Protein AF-A0ABD0QWY3-F1 (afdb_monomer)

Solvent-accessible surface area (backbone atoms only — not comparable to full-atom values): 5532 Å² total; per-residue (Å²): 144,76,52,76,91,52,69,40,74,60,90,58,35,38,37,34,57,72,49,76,46,86,51,99,51,31,37,43,36,36,30,42,37,30,35,72,86,80,67,53,70,49,81,46,76,48,79,44,76,65,65,67,49,98,70,82,67,61,97,63,64,64,68,61,51,50,51,51,50,53,54,54,50,51,36,60,75,69,68,55,87,68,84,85,89,83,88,132

Sequence (88 aa):
YWPAERSARYQYFVVDPMAEYNMPQYILREFKVTDARDGQSRTIRQFQFTDWPEQGVPKTGEGFIDFIGQVHKTKEQFGQDGPITVHC

Mean predicted aligned error: 2.51 Å

pLDDT: mean 97.31, std 1.56, range [92.69, 98.81]

Organism: Cirrhinus mrigala (NCBI:txid683832)

Nearest PDB structures (foldseek):
  6kr4-assembly3_C  TM=1.006E+00  e=3.520E-13  Homo sapiens
  4bpc-assembly1_A  TM=1.005E+00  e=4.412E-13  Homo sapiens
  1lar-assembly2_B  TM=9.992E-01  e=3.520E-13  Homo sapiens
  1lar-assembly1_A  TM=1.001E+00  e=5.531E-13  Homo sapiens
  6kr4-assembly4_D  TM=1.002E+00  e=9.728E-13  Homo sapiens

Secondary structure (DSSP, 8-state):
---SSS-EEETTEEEEEEEEEE-SSEEEEEEEEEETTT--EEEEEEEEE----SSS--S-SHHHHHHHHHHHHHHHHTT--SPPP---

Structure (mmCIF, N/CA/C/O backbone):
data_AF-A0ABD0QWY3-F1
#
_entry.id   AF-A0ABD0QWY3-F1
#
loop_
_atom_site.group_PDB
_atom_site.id
_atom_site.type_symbol
_atom_site.label_atom_id
_atom_site.label_alt_id
_atom_site.label_comp_id
_atom_site.label_asym_id
_atom_site.label_entity_id
_atom_site.label_seq_id
_atom_site.pdbx_PDB_ins_code
_atom_site.Cartn_x
_atom_site.Cartn_y
_atom_site.Cartn_z
_atom_site.occupancy
_atom_site.B_iso_or_equiv
_atom_site.auth_seq_id
_atom_site.auth_comp_id
_atom_site.auth_asym_id
_atom_site.auth_atom_id
_atom_site.pdbx_PDB_model_num
ATOM 1 N N . TYR A 1 1 ? -4.986 -13.183 -0.178 1.00 94.62 1 TYR A N 1
ATOM 2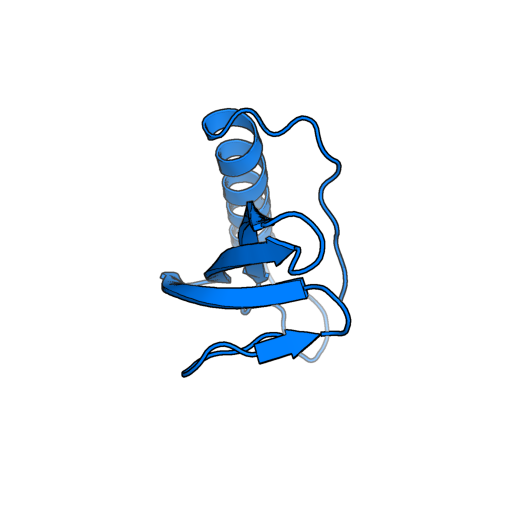 C CA . TYR A 1 1 ? -5.063 -12.956 1.286 1.00 94.62 1 TYR A CA 1
ATOM 3 C C . TYR A 1 1 ? -5.707 -11.602 1.633 1.00 94.62 1 TYR A C 1
ATOM 5 O O . TYR A 1 1 ? -5.607 -11.167 2.772 1.00 94.62 1 TYR A O 1
ATOM 13 N N . TRP A 1 2 ? -6.394 -10.951 0.685 1.00 98.31 2 TRP A N 1
ATOM 14 C CA . TRP A 1 2 ? -7.109 -9.686 0.873 1.00 98.31 2 TRP A CA 1
ATOM 15 C C . TRP A 1 2 ? -8.556 -9.827 0.363 1.00 98.31 2 TRP A C 1
ATOM 17 O O . TRP A 1 2 ? -8.792 -10.665 -0.514 1.00 98.31 2 TRP A O 1
ATOM 27 N N . PRO A 1 3 ? -9.515 -9.049 0.891 1.00 97.81 3 PRO A N 1
ATOM 28 C CA . PRO A 1 3 ? -10.863 -8.945 0.335 1.00 97.81 3 PRO A CA 1
ATOM 29 C C . PRO A 1 3 ? -10.910 -8.036 -0.901 1.00 97.81 3 PRO A C 1
ATOM 31 O O . PRO A 1 3 ? -10.113 -7.111 -1.004 1.00 97.81 3 PRO A O 1
ATOM 34 N N . ALA A 1 4 ? -11.873 -8.252 -1.802 1.00 94.19 4 ALA A N 1
ATOM 35 C CA . ALA A 1 4 ? -12.092 -7.396 -2.978 1.00 94.19 4 ALA A CA 1
ATOM 36 C C . ALA A 1 4 ? -13.480 -6.732 -2.977 1.00 94.19 4 ALA A C 1
ATOM 38 O O . ALA A 1 4 ? -13.581 -5.516 -3.066 1.00 94.19 4 ALA A O 1
ATOM 39 N N . GLU A 1 5 ? -14.552 -7.514 -2.827 1.00 92.69 5 GLU A N 1
ATOM 40 C CA . GLU A 1 5 ? -15.924 -6.994 -2.956 1.00 92.69 5 GLU A CA 1
ATOM 41 C C . GLU A 1 5 ? -16.556 -6.564 -1.629 1.00 92.69 5 GLU A C 1
ATOM 43 O O . GLU A 1 5 ? -17.414 -5.684 -1.589 1.00 92.69 5 GLU A O 1
ATOM 48 N N . ARG A 1 6 ? -16.192 -7.233 -0.533 1.00 95.94 6 ARG A N 1
ATOM 49 C CA . ARG A 1 6 ? -16.799 -7.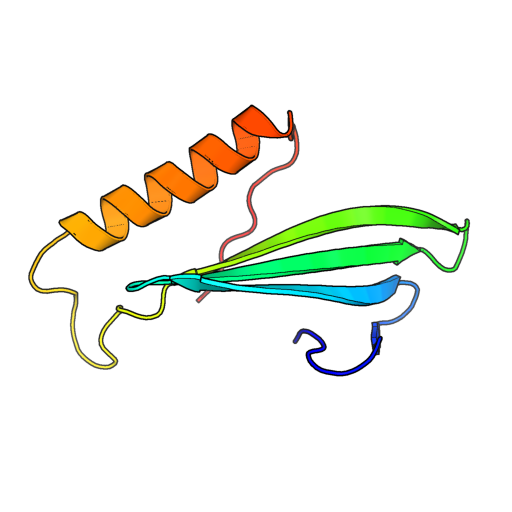048 0.789 1.00 95.94 6 ARG A CA 1
ATOM 50 C C . ARG A 1 6 ? -15.745 -7.167 1.866 1.00 95.94 6 ARG A C 1
ATOM 52 O O . ARG A 1 6 ? -14.756 -7.872 1.683 1.00 95.94 6 ARG A O 1
ATOM 59 N N . SER A 1 7 ? -16.003 -6.537 3.003 1.00 98.06 7 SER A N 1
ATOM 60 C CA . SER A 1 7 ? -15.154 -6.639 4.182 1.00 98.06 7 SER A CA 1
ATOM 61 C C . SER A 1 7 ? -14.904 -8.094 4.576 1.00 98.06 7 SER A C 1
ATOM 63 O O . SER A 1 7 ? -15.818 -8.922 4.562 1.00 98.06 7 SER A O 1
ATOM 65 N N . ALA A 1 8 ? -13.672 -8.397 4.974 1.00 98.50 8 ALA A N 1
ATOM 66 C CA . ALA A 1 8 ? -13.297 -9.701 5.510 1.00 98.50 8 ALA A CA 1
ATOM 67 C C . ALA A 1 8 ? -12.695 -9.553 6.906 1.00 98.50 8 ALA A C 1
ATOM 69 O O . ALA A 1 8 ? -12.024 -8.567 7.210 1.00 98.50 8 ALA A O 1
ATOM 70 N N . ARG A 1 9 ? -12.921 -10.553 7.762 1.00 98.44 9 ARG A N 1
ATOM 71 C CA . ARG A 1 9 ? -12.356 -10.603 9.112 1.00 98.44 9 ARG A CA 1
ATOM 72 C C . ARG A 1 9 ? -11.243 -11.642 9.188 1.00 98.44 9 ARG A C 1
ATOM 74 O O . ARG A 1 9 ? -11.470 -12.816 8.907 1.00 98.44 9 ARG A O 1
ATOM 81 N N . TYR A 1 10 ? -10.073 -11.216 9.650 1.00 98.19 10 TYR A N 1
ATOM 82 C CA . TYR A 1 10 ? -8.908 -12.055 9.916 1.00 98.19 10 TYR A CA 1
ATOM 83 C C . TYR A 1 10 ? -8.543 -11.930 11.400 1.00 98.19 10 TYR A C 1
ATOM 85 O O . TYR A 1 10 ? -7.928 -10.956 11.831 1.00 98.19 10 TYR A O 1
ATOM 93 N N . GLN A 1 11 ? -8.969 -12.909 12.204 1.00 97.94 11 GLN A N 1
ATOM 94 C CA . GLN A 1 11 ? -8.920 -12.850 13.671 1.00 97.94 11 GLN A CA 1
ATOM 95 C C . GLN A 1 11 ? -9.569 -11.571 14.238 1.00 97.94 11 GLN A C 1
ATOM 97 O O . GLN A 1 11 ? -10.791 -11.412 14.175 1.00 97.94 11 GLN A O 1
ATOM 102 N N . TYR A 1 12 ? -8.771 -10.677 14.821 1.00 98.31 12 TYR A N 1
ATOM 103 C CA . TYR A 1 12 ? -9.224 -9.427 15.426 1.00 98.31 12 TYR A CA 1
ATOM 104 C C . TYR A 1 12 ? -9.337 -8.284 14.419 1.00 98.31 12 TYR A C 1
ATOM 106 O O . TYR A 1 12 ? -9.955 -7.276 14.734 1.00 98.31 12 TYR A O 1
ATOM 114 N N . PHE A 1 13 ? -8.793 -8.436 13.212 1.00 98.69 13 PHE A N 1
ATOM 115 C CA . PHE A 1 13 ? -8.764 -7.370 12.220 1.00 98.69 13 PHE A CA 1
ATOM 116 C C . PHE A 1 13 ? -9.902 -7.518 11.217 1.00 98.69 13 PHE A C 1
ATOM 118 O O . PHE A 1 13 ? -10.079 -8.576 10.611 1.00 98.69 13 PHE A O 1
ATOM 125 N N . VAL A 1 14 ? -10.660 -6.446 11.024 1.00 98.69 14 VAL A N 1
ATOM 126 C CA . VAL A 1 14 ? -11.615 -6.296 9.924 1.00 98.69 14 VAL A CA 1
ATOM 127 C C . VAL A 1 14 ? -10.937 -5.476 8.837 1.00 98.69 14 VAL A C 1
ATOM 129 O O . VAL A 1 14 ? -10.399 -4.408 9.117 1.00 98.69 14 VAL A O 1
ATOM 132 N N . VAL A 1 15 ? -10.919 -6.001 7.617 1.00 98.81 15 VAL A N 1
ATOM 133 C CA . VAL A 1 15 ? -10.282 -5.388 6.451 1.00 98.81 15 VAL A CA 1
ATOM 134 C C . VAL A 1 15 ? -11.376 -5.009 5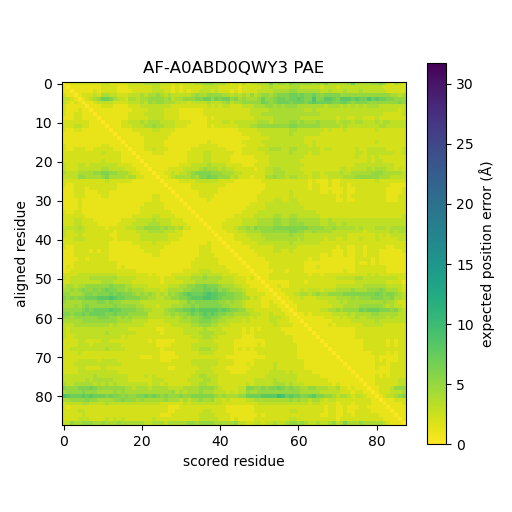.465 1.00 98.81 15 VAL A C 1
ATOM 136 O O . VAL A 1 15 ? -12.041 -5.885 4.912 1.00 98.81 15 VAL A O 1
ATOM 139 N N . ASP A 1 16 ? -11.549 -3.711 5.252 1.00 98.69 16 ASP A N 1
ATOM 140 C CA . ASP A 1 16 ? -12.512 -3.137 4.319 1.00 98.69 16 ASP A CA 1
ATOM 141 C C . ASP A 1 16 ? -11.785 -2.726 3.024 1.00 98.69 16 ASP A C 1
ATOM 143 O O . ASP A 1 16 ? -10.847 -1.921 3.096 1.00 98.69 16 ASP A O 1
ATOM 147 N N . PRO A 1 17 ? -12.165 -3.256 1.844 1.00 98.50 17 PRO A N 1
ATOM 148 C CA . PRO A 1 17 ? -11.634 -2.781 0.569 1.00 98.50 17 PRO A CA 1
ATOM 149 C C . PRO A 1 17 ? -12.183 -1.380 0.271 1.00 98.50 17 PRO A C 1
ATOM 151 O O . PRO A 1 17 ? -13.396 -1.177 0.248 1.00 98.50 17 PRO A O 1
ATOM 154 N N . MET A 1 18 ? -11.292 -0.407 0.069 1.00 98.31 18 MET A N 1
ATOM 155 C CA . MET A 1 18 ? -11.665 1.001 -0.124 1.00 98.31 18 MET A CA 1
ATOM 156 C C . MET A 1 18 ? -11.568 1.431 -1.583 1.00 98.31 18 MET A C 1
ATOM 158 O O . MET A 1 18 ? -12.475 2.078 -2.100 1.00 98.31 18 MET A O 1
ATOM 162 N N . ALA A 1 19 ? -10.455 1.095 -2.234 1.00 97.88 19 ALA A N 1
ATOM 163 C CA . ALA A 1 19 ? -10.196 1.470 -3.615 1.00 97.88 19 ALA A CA 1
ATOM 164 C C . ALA A 1 19 ? -9.229 0.489 -4.278 1.00 97.88 19 ALA A C 1
ATOM 166 O O . ALA A 1 19 ? -8.363 -0.095 -3.622 1.00 97.88 19 ALA A O 1
ATOM 167 N N . GLU A 1 20 ? -9.356 0.361 -5.595 1.00 98.38 20 GLU A N 1
ATOM 168 C CA . GLU A 1 20 ? -8.420 -0.358 -6.450 1.00 98.38 20 GLU A CA 1
ATOM 169 C C . GLU A 1 20 ? -8.117 0.494 -7.685 1.00 98.38 20 GLU A C 1
ATOM 171 O O . GLU A 1 20 ? -9.027 0.965 -8.371 1.00 98.38 20 GLU A O 1
ATOM 176 N N . TYR A 1 21 ? -6.831 0.689 -7.961 1.00 98.06 21 TYR A N 1
ATOM 177 C CA . TYR A 1 21 ? -6.334 1.443 -9.102 1.00 98.06 21 TYR A CA 1
ATOM 178 C C . TYR A 1 21 ? -5.475 0.527 -9.964 1.00 98.06 21 TYR A C 1
ATOM 180 O O . TYR A 1 21 ? -4.440 0.023 -9.521 1.00 98.06 21 TYR A O 1
ATOM 188 N N . ASN A 1 22 ? -5.913 0.331 -11.204 1.00 97.81 22 ASN A N 1
ATOM 189 C CA . ASN A 1 22 ? -5.195 -0.451 -12.199 1.00 97.81 22 ASN A CA 1
ATOM 190 C C . ASN A 1 22 ? -4.248 0.476 -12.966 1.00 97.81 22 ASN A C 1
ATOM 192 O O . ASN A 1 22 ? -4.690 1.292 -13.776 1.00 97.81 22 ASN A O 1
ATOM 196 N N . MET A 1 23 ? -2.954 0.367 -12.674 1.00 95.81 23 MET A N 1
ATOM 197 C CA . MET A 1 23 ? -1.884 1.082 -13.371 1.00 95.81 23 MET A CA 1
ATOM 198 C C . MET A 1 23 ? -1.260 0.139 -14.411 1.00 95.81 23 MET A C 1
ATOM 200 O O . MET A 1 23 ? -1.432 -1.075 -14.308 1.00 95.81 23 MET A O 1
ATOM 204 N N . PRO A 1 24 ? -0.514 0.646 -15.410 1.00 93.62 24 PRO A N 1
ATOM 205 C CA . PRO A 1 24 ? 0.011 -0.205 -16.480 1.00 93.62 24 PRO A CA 1
ATOM 206 C C . PRO A 1 24 ? 0.860 -1.396 -16.004 1.00 93.62 24 PRO A C 1
ATOM 208 O O . PRO A 1 24 ? 0.807 -2.455 -16.615 1.00 93.62 24 PRO A O 1
ATOM 211 N N . GLN A 1 25 ? 1.630 -1.231 -14.922 1.00 93.44 25 GLN A N 1
ATOM 212 C CA . GLN A 1 25 ? 2.607 -2.228 -14.453 1.00 93.44 25 GLN A CA 1
ATOM 213 C C . GLN A 1 25 ? 2.343 -2.738 -13.034 1.00 93.44 25 GLN A C 1
ATOM 215 O O . GLN A 1 25 ? 3.066 -3.604 -12.533 1.00 93.44 25 GLN A O 1
ATOM 220 N N . TYR A 1 26 ? 1.341 -2.184 -12.354 1.00 97.94 26 TYR A N 1
ATOM 221 C CA . TYR A 1 26 ? 1.007 -2.572 -10.996 1.00 97.94 26 TYR A CA 1
ATOM 222 C C . TYR A 1 26 ? -0.446 -2.256 -10.652 1.00 97.94 26 TYR A C 1
ATOM 224 O O . TYR A 1 26 ? -1.096 -1.420 -11.274 1.00 97.94 26 TYR A O 1
ATOM 232 N N . ILE A 1 27 ? -0.938 -2.890 -9.596 1.00 98.56 27 ILE A N 1
ATOM 233 C CA . ILE A 1 27 ? -2.234 -2.589 -8.995 1.00 98.56 27 ILE A CA 1
ATOM 234 C C . ILE A 1 27 ? -1.981 -1.974 -7.623 1.00 98.56 27 ILE A C 1
ATOM 236 O O . ILE A 1 27 ? -1.238 -2.535 -6.812 1.00 98.56 27 ILE A O 1
ATOM 240 N N . LEU A 1 28 ? -2.596 -0.822 -7.358 1.00 98.56 28 LEU A N 1
ATOM 241 C CA . LEU A 1 28 ? -2.647 -0.226 -6.025 1.00 98.56 28 LEU A CA 1
ATOM 242 C C . LEU A 1 28 ? -4.006 -0.527 -5.401 1.00 98.56 28 LEU A C 1
ATOM 244 O O . LEU A 1 28 ? -5.035 -0.116 -5.933 1.00 98.56 28 LEU A O 1
ATOM 248 N N . ARG A 1 29 ? -4.005 -1.195 -4.249 1.00 98.69 29 ARG A N 1
ATOM 249 C CA . ARG A 1 29 ? -5.203 -1.392 -3.427 1.00 98.69 29 ARG A CA 1
ATOM 250 C C . ARG A 1 29 ? -5.090 -0.625 -2.126 1.00 98.69 29 ARG A C 1
ATOM 252 O O . ARG A 1 29 ? -4.059 -0.688 -1.454 1.00 98.69 29 ARG A O 1
ATOM 259 N N . GLU A 1 30 ? -6.162 0.056 -1.755 1.00 98.56 30 GLU A N 1
ATOM 260 C CA . GLU A 1 30 ? -6.300 0.689 -0.449 1.00 98.56 30 GLU A CA 1
ATOM 261 C C . GLU A 1 30 ? -7.303 -0.083 0.405 1.00 98.56 30 GLU A C 1
ATOM 263 O O . GLU A 1 30 ? -8.409 -0.406 -0.032 1.00 98.56 30 GLU A O 1
ATOM 268 N N . PHE A 1 31 ? -6.918 -0.340 1.650 1.00 98.81 31 PHE A N 1
ATOM 269 C CA . PHE A 1 31 ? -7.748 -0.991 2.649 1.00 98.81 31 PHE A CA 1
ATOM 270 C C . PHE A 1 31 ? -7.838 -0.126 3.894 1.00 98.81 31 PHE A C 1
ATOM 272 O O . PHE A 1 31 ? -6.844 0.470 4.319 1.00 98.81 31 PHE A O 1
ATOM 279 N N . LYS A 1 32 ? -8.999 -0.133 4.542 1.00 98.62 32 LYS A N 1
ATOM 280 C CA . LYS A 1 32 ? -9.103 0.266 5.943 1.00 98.62 32 LYS A CA 1
ATOM 281 C C . LYS A 1 32 ? -9.027 -0.994 6.792 1.00 98.62 32 LYS A C 1
ATOM 283 O O . LYS A 1 32 ? -9.789 -1.932 6.588 1.00 98.62 32 LYS A O 1
ATOM 288 N N . VAL A 1 33 ? -8.096 -1.025 7.736 1.00 98.69 33 VAL A N 1
ATOM 289 C CA . VAL A 1 33 ? -7.954 -2.126 8.688 1.00 98.69 33 VAL A CA 1
ATOM 290 C C . VAL A 1 33 ? -8.358 -1.622 10.057 1.00 98.69 33 VAL A C 1
ATOM 292 O O . VAL A 1 33 ? -7.757 -0.675 10.558 1.00 98.69 33 VAL A O 1
ATOM 295 N N . THR A 1 34 ? -9.368 -2.252 10.645 1.00 98.81 34 THR A N 1
ATOM 296 C CA . THR A 1 34 ? -9.904 -1.913 11.964 1.00 98.81 34 THR A CA 1
ATOM 297 C C . THR A 1 34 ? -9.640 -3.060 12.930 1.00 98.81 34 THR A C 1
ATOM 299 O O . THR A 1 34 ? -9.992 -4.206 12.646 1.00 98.81 34 THR A O 1
ATOM 302 N N . ASP A 1 35 ? -9.030 -2.769 14.074 1.00 98.69 35 ASP A N 1
ATOM 303 C CA . ASP A 1 35 ? -8.907 -3.716 15.177 1.00 98.69 35 ASP A CA 1
ATOM 304 C C . ASP A 1 35 ? -10.232 -3.773 15.947 1.00 98.69 35 ASP A C 1
ATOM 306 O O . ASP A 1 35 ? -10.670 -2.800 16.552 1.00 98.69 35 ASP A O 1
ATOM 310 N N . ALA A 1 36 ? -10.910 -4.917 15.914 1.00 98.19 36 ALA A N 1
ATOM 311 C CA . ALA A 1 36 ? -12.215 -5.098 16.542 1.00 98.19 36 ALA A CA 1
ATOM 312 C C . ALA A 1 36 ? -12.156 -5.138 18.080 1.00 98.19 36 ALA A C 1
ATOM 314 O O . ALA A 1 36 ? -13.206 -5.175 18.719 1.00 98.19 36 ALA A O 1
ATOM 315 N N . ARG A 1 37 ? -10.957 -5.184 18.678 1.00 98.38 37 ARG A N 1
ATOM 316 C CA . ARG A 1 37 ? -10.780 -5.220 20.138 1.00 98.38 37 ARG A CA 1
ATOM 317 C C . ARG A 1 37 ? -10.928 -3.839 20.767 1.00 98.38 37 ARG A C 1
ATOM 319 O O . ARG A 1 37 ? -11.474 -3.740 21.861 1.00 98.38 37 ARG A O 1
ATOM 326 N N . ASP A 1 38 ? -10.445 -2.803 20.087 1.00 98.19 38 ASP A N 1
ATOM 327 C CA . ASP A 1 38 ? -10.416 -1.422 20.586 1.00 98.19 38 ASP A CA 1
ATOM 328 C C . ASP A 1 38 ? -10.995 -0.387 19.600 1.00 98.19 38 ASP A C 1
ATOM 330 O O . ASP A 1 38 ? -11.151 0.782 19.950 1.00 98.19 38 ASP A O 1
ATOM 334 N N . GLY A 1 39 ? -11.351 -0.805 18.382 1.00 98.12 39 GLY A N 1
ATOM 335 C CA . GLY A 1 39 ? -11.935 0.036 17.340 1.00 98.12 39 GLY A CA 1
ATOM 336 C C . GLY A 1 39 ? -10.934 0.926 16.599 1.00 98.12 39 GLY A C 1
ATOM 337 O O . GLY A 1 39 ? -11.351 1.698 15.731 1.00 98.12 39 GLY A O 1
ATOM 338 N N . GLN A 1 40 ? -9.633 0.848 16.901 1.00 98.56 40 GLN A N 1
ATOM 339 C CA . GLN A 1 40 ? -8.628 1.642 16.195 1.00 98.56 40 GLN A CA 1
ATOM 340 C C . GLN A 1 40 ? -8.512 1.202 14.736 1.00 98.56 40 GLN A C 1
ATOM 342 O O . GLN A 1 40 ? -8.632 0.021 14.413 1.00 98.56 40 GLN A O 1
ATOM 347 N N . SER A 1 41 ? -8.250 2.152 13.835 1.00 98.31 41 SER A N 1
ATOM 348 C CA . SER A 1 41 ? -8.130 1.852 12.408 1.00 98.31 41 SER A CA 1
ATOM 349 C C . SER A 1 41 ? -6.934 2.521 11.747 1.00 98.31 41 SER A C 1
ATOM 351 O O . SER A 1 41 ? -6.457 3.565 12.195 1.00 98.31 41 SER A O 1
ATOM 353 N N . ARG A 1 42 ? -6.438 1.892 10.679 1.00 98.00 42 ARG A N 1
ATOM 354 C CA . ARG A 1 42 ? -5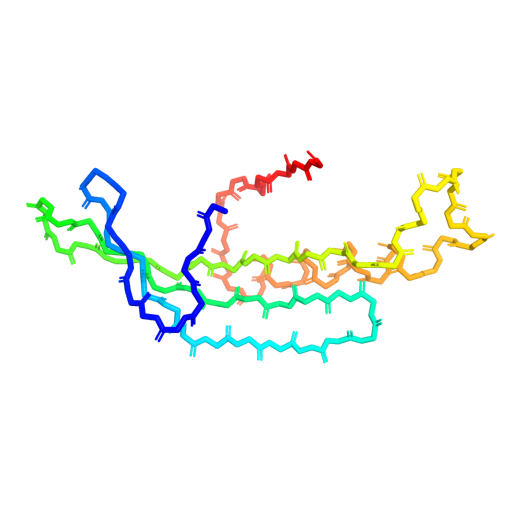.333 2.375 9.842 1.00 98.00 42 ARG A CA 1
ATOM 355 C C . ARG A 1 42 ? -5.634 2.129 8.370 1.00 98.00 42 ARG A C 1
ATOM 357 O O . ARG A 1 42 ? -6.314 1.163 8.027 1.00 98.00 42 ARG A O 1
ATOM 364 N N . THR A 1 43 ? -5.075 2.966 7.505 1.00 98.19 43 THR A N 1
ATOM 365 C CA . THR A 1 43 ? -5.079 2.731 6.058 1.00 98.19 43 THR A CA 1
ATOM 366 C C . THR A 1 43 ? -3.875 1.880 5.677 1.00 98.19 43 THR A C 1
ATOM 368 O O . THR A 1 43 ? -2.745 2.223 6.017 1.00 98.19 43 THR A O 1
ATOM 371 N N . ILE A 1 44 ? -4.108 0.791 4.949 1.00 98.38 44 ILE A N 1
ATOM 372 C C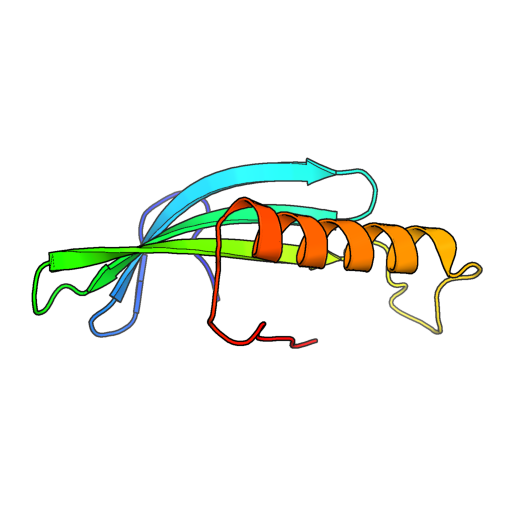A . ILE A 1 44 ? -3.066 -0.051 4.359 1.00 98.38 44 ILE A CA 1
ATOM 373 C C . ILE A 1 44 ? -3.110 0.109 2.844 1.00 98.38 44 ILE A C 1
ATOM 375 O O . ILE A 1 44 ? -4.176 0.030 2.238 1.00 98.38 44 ILE A O 1
ATOM 379 N N . ARG A 1 45 ? -1.940 0.312 2.236 1.00 98.56 45 ARG A N 1
ATOM 380 C CA . ARG A 1 45 ? -1.770 0.379 0.784 1.00 98.56 45 ARG A CA 1
ATOM 381 C C . ARG A 1 45 ? -0.946 -0.806 0.319 1.00 98.56 45 ARG A C 1
ATOM 383 O O . ARG A 1 45 ? 0.192 -0.969 0.751 1.00 98.56 45 ARG A O 1
ATOM 390 N N . GLN A 1 46 ? -1.530 -1.628 -0.540 1.00 98.75 46 GLN A N 1
ATOM 391 C CA . GLN A 1 46 ? -0.861 -2.759 -1.168 1.00 98.75 46 GLN A CA 1
ATOM 392 C C . GLN A 1 46 ? -0.501 -2.375 -2.601 1.00 98.75 46 GLN A C 1
ATOM 394 O O . GLN A 1 46 ? -1.371 -2.007 -3.385 1.00 98.75 46 GLN A O 1
ATOM 399 N N . PHE A 1 47 ? 0.776 -2.511 -2.934 1.00 98.69 47 PHE A N 1
ATOM 400 C CA . PHE A 1 47 ? 1.296 -2.344 -4.283 1.00 98.69 47 PHE A CA 1
ATOM 401 C C . PHE A 1 47 ? 1.640 -3.726 -4.838 1.00 98.69 47 PHE A C 1
ATOM 403 O O . PHE A 1 47 ? 2.522 -4.401 -4.312 1.00 98.69 47 PHE A O 1
ATOM 410 N N . GLN A 1 48 ? 0.932 -4.160 -5.877 1.00 98.62 48 GLN A N 1
ATOM 411 C CA . GLN A 1 48 ? 1.177 -5.432 -6.550 1.00 98.62 48 GLN A CA 1
ATOM 412 C C . GLN A 1 48 ? 1.784 -5.157 -7.921 1.00 98.62 48 GLN A C 1
ATOM 414 O O . GLN A 1 48 ? 1.059 -4.753 -8.822 1.00 98.62 48 GLN A O 1
ATOM 419 N N . PHE A 1 49 ? 3.085 -5.387 -8.094 1.00 98.38 49 PHE A N 1
ATOM 420 C CA . PHE A 1 49 ? 3.707 -5.354 -9.418 1.00 98.38 49 PHE A CA 1
ATOM 421 C C . PHE A 1 49 ? 3.201 -6.539 -10.251 1.00 98.38 49 PHE A C 1
ATOM 423 O O . PHE A 1 49 ? 3.234 -7.678 -9.786 1.00 98.38 49 PHE A O 1
ATOM 430 N N . THR A 1 50 ? 2.693 -6.272 -11.452 1.00 97.31 50 THR A N 1
ATOM 431 C CA . THR A 1 50 ? 2.024 -7.276 -12.301 1.00 97.31 50 THR A CA 1
ATOM 432 C C . THR A 1 50 ? 2.788 -7.597 -13.576 1.00 97.31 50 THR A C 1
ATOM 434 O O . THR A 1 50 ? 2.443 -8.558 -14.251 1.00 97.31 50 THR A O 1
ATOM 437 N N . ASP A 1 51 ? 3.823 -6.823 -13.901 1.00 95.62 51 ASP A N 1
ATOM 438 C CA . ASP A 1 51 ? 4.566 -6.943 -15.162 1.00 95.62 51 ASP A CA 1
ATOM 439 C C . ASP A 1 51 ? 5.836 -7.814 -15.033 1.00 95.62 51 ASP A C 1
ATOM 441 O O . ASP A 1 51 ? 6.718 -7.805 -15.892 1.00 95.62 51 ASP A O 1
ATOM 445 N N . TRP A 1 52 ? 5.967 -8.569 -13.933 1.00 96.69 52 TRP A N 1
ATOM 446 C CA . TRP A 1 52 ? 7.046 -9.546 -13.785 1.00 96.69 52 TRP A CA 1
ATOM 447 C C . TRP A 1 52 ? 6.681 -10.832 -14.542 1.00 96.69 52 TRP A C 1
ATOM 449 O O . TRP A 1 52 ? 5.640 -11.423 -14.250 1.00 96.69 52 TRP A O 1
ATOM 459 N N . PRO A 1 53 ? 7.510 -11.302 -15.491 1.00 96.12 53 PRO A N 1
ATOM 460 C CA . PRO A 1 53 ? 7.182 -12.472 -16.295 1.00 96.12 53 PRO A CA 1
ATOM 461 C C . PRO A 1 53 ? 7.228 -13.760 -15.467 1.00 96.12 53 PRO A C 1
ATOM 463 O O . PRO A 1 53 ? 8.107 -13.938 -14.627 1.00 96.12 53 PRO A O 1
ATOM 466 N N . GLU A 1 54 ? 6.339 -14.709 -15.767 1.00 95.81 54 GLU A N 1
ATOM 467 C CA . GLU A 1 54 ? 6.330 -16.027 -15.108 1.00 95.81 54 GLU A CA 1
ATOM 468 C C . GLU A 1 54 ? 7.647 -16.797 -15.297 1.00 95.81 54 GLU A C 1
ATOM 470 O O . GLU A 1 54 ? 8.038 -17.599 -14.450 1.00 95.81 54 GLU A O 1
ATOM 475 N N . GLN A 1 55 ? 8.339 -16.555 -16.414 1.00 96.00 55 GLN A N 1
ATOM 476 C CA . GLN A 1 55 ? 9.632 -17.151 -16.725 1.00 96.00 55 GLN A CA 1
ATOM 477 C C . GLN A 1 55 ? 10.6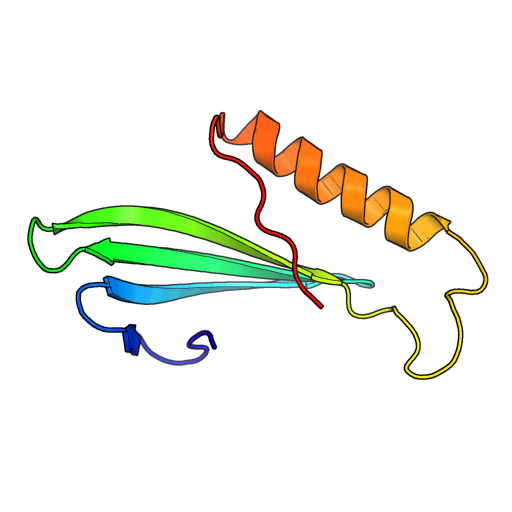80 -16.066 -16.970 1.00 96.00 55 GLN A C 1
ATOM 479 O O . GLN A 1 55 ? 10.502 -15.179 -17.805 1.00 96.00 55 GLN A O 1
ATOM 484 N N . GLY A 1 56 ? 11.816 -16.186 -16.284 1.00 95.81 56 GLY A N 1
ATOM 485 C CA . GLY A 1 56 ? 12.938 -15.264 -16.425 1.00 95.81 56 GLY A CA 1
ATOM 486 C C . GLY A 1 56 ? 12.734 -13.953 -15.665 1.00 95.81 56 GLY A C 1
ATOM 487 O O . GLY A 1 56 ? 12.256 -13.943 -14.533 1.00 95.81 56 GLY A O 1
ATOM 488 N N . VAL A 1 57 ? 13.170 -12.852 -16.276 1.00 96.75 57 VAL A N 1
ATOM 489 C CA . VAL A 1 57 ? 13.156 -11.502 -15.694 1.00 96.75 57 VAL A CA 1
ATOM 490 C C . VAL A 1 57 ? 12.688 -10.483 -16.738 1.00 96.75 57 VAL A C 1
ATOM 492 O O . VAL A 1 57 ? 12.795 -10.760 -17.939 1.00 96.75 57 VAL A O 1
ATOM 495 N N . PRO A 1 58 ? 12.188 -9.304 -16.323 1.00 94.88 58 PRO A N 1
ATOM 496 C CA . PRO A 1 58 ? 11.848 -8.232 -17.252 1.00 94.88 58 PRO A CA 1
ATOM 497 C C . PRO A 1 58 ? 13.016 -7.885 -18.186 1.00 94.88 58 PRO A C 1
ATOM 499 O O . PRO A 1 58 ? 14.174 -7.850 -17.772 1.00 94.88 58 PRO A O 1
ATOM 502 N N . LYS A 1 59 ? 12.713 -7.604 -19.460 1.00 94.06 59 LYS A N 1
ATOM 503 C CA 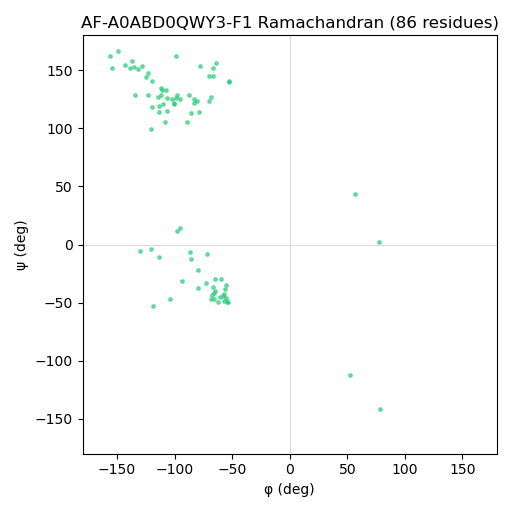. LYS A 1 59 ? 13.733 -7.250 -20.469 1.00 94.06 59 LYS A CA 1
ATOM 504 C C . LYS A 1 59 ? 14.435 -5.928 -20.155 1.00 94.06 59 LYS A C 1
ATOM 506 O O . LYS A 1 59 ? 15.587 -5.740 -20.535 1.00 94.06 59 LYS A O 1
ATOM 511 N N . THR A 1 60 ? 13.729 -5.013 -19.497 1.00 95.62 60 THR A N 1
ATOM 512 C CA . THR A 1 60 ? 14.241 -3.725 -19.029 1.00 95.62 60 THR A CA 1
ATOM 513 C C . THR A 1 60 ? 13.831 -3.522 -17.571 1.00 95.62 60 THR A C 1
ATOM 515 O O . THR A 1 60 ? 12.812 -4.043 -17.124 1.00 95.62 60 THR A O 1
ATOM 518 N N . GLY A 1 61 ? 14.635 -2.771 -16.815 1.00 94.88 61 GLY A N 1
ATOM 519 C CA . GLY A 1 61 ? 14.354 -2.468 -15.406 1.00 94.88 61 GLY A CA 1
ATOM 520 C C . GLY A 1 61 ? 13.458 -1.247 -15.182 1.00 94.88 61 GLY A C 1
ATOM 521 O O . GLY A 1 61 ? 13.081 -0.985 -14.047 1.00 94.88 61 GLY A O 1
ATOM 522 N N . GLU A 1 62 ? 13.128 -0.497 -16.236 1.00 95.94 62 GLU A N 1
ATOM 523 C CA . GLU A 1 62 ? 12.460 0.811 -16.154 1.00 95.94 62 GLU A CA 1
ATOM 524 C C . GLU A 1 62 ? 11.153 0.757 -15.356 1.00 95.94 62 GLU A C 1
ATOM 526 O O . GLU A 1 62 ? 10.982 1.523 -14.410 1.00 95.94 62 GLU A O 1
ATOM 531 N N . GLY A 1 63 ? 10.281 -0.205 -15.666 1.00 94.44 63 GLY A N 1
ATOM 532 C CA . GLY A 1 63 ? 8.997 -0.327 -14.979 1.00 94.44 63 GLY A CA 1
ATOM 533 C C . GLY A 1 63 ? 9.115 -0.704 -13.506 1.00 94.44 63 GLY A C 1
ATOM 534 O O . GLY A 1 63 ? 8.384 -0.202 -12.657 1.00 94.44 63 GLY A O 1
ATOM 535 N N . PHE A 1 64 ? 10.089 -1.550 -13.169 1.00 97.00 64 PHE A N 1
ATOM 536 C CA . PHE A 1 64 ? 10.322 -1.931 -11.779 1.00 97.00 64 PHE A CA 1
ATOM 537 C C . PHE A 1 64 ? 10.961 -0.788 -10.973 1.00 97.00 64 PHE A C 1
ATOM 539 O O . PHE A 1 64 ? 10.655 -0.616 -9.795 1.00 97.00 64 PHE A O 1
ATOM 546 N N . ILE A 1 65 ? 11.809 0.029 -11.609 1.00 97.50 65 ILE A N 1
ATOM 547 C CA . ILE A 1 65 ? 12.385 1.235 -11.000 1.00 97.50 65 ILE A CA 1
ATOM 548 C C . ILE A 1 65 ? 11.293 2.277 -10.725 1.00 97.50 65 ILE A C 1
ATOM 550 O O . ILE A 1 65 ? 11.241 2.797 -9.609 1.00 97.50 65 ILE A O 1
ATOM 554 N N . ASP A 1 66 ? 10.405 2.555 -11.689 1.00 96.75 66 ASP A N 1
ATOM 555 C CA . ASP A 1 66 ? 9.273 3.468 -11.465 1.00 96.75 66 ASP A CA 1
ATOM 556 C C . ASP A 1 66 ? 8.363 2.947 -10.345 1.00 96.75 66 ASP A C 1
ATOM 558 O O . ASP A 1 66 ? 8.053 3.685 -9.410 1.00 96.75 66 ASP A O 1
ATOM 562 N N . PHE A 1 67 ? 8.036 1.650 -10.354 1.00 98.06 67 PHE A N 1
ATOM 563 C CA . PHE A 1 67 ? 7.258 1.007 -9.293 1.00 98.06 67 PHE A CA 1
ATOM 564 C C . PHE A 1 67 ? 7.858 1.223 -7.892 1.00 98.06 67 PHE A C 1
ATOM 566 O O . PHE A 1 67 ? 7.148 1.656 -6.979 1.00 98.06 67 PHE A O 1
ATOM 573 N N . ILE A 1 68 ? 9.164 0.980 -7.715 1.00 98.12 68 ILE A N 1
ATOM 574 C CA . ILE A 1 68 ? 9.870 1.258 -6.451 1.00 98.12 68 ILE A CA 1
ATOM 575 C C . ILE A 1 68 ? 9.737 2.743 -6.085 1.00 98.12 68 ILE A C 1
ATOM 577 O O . ILE A 1 68 ? 9.419 3.071 -4.938 1.00 98.12 68 ILE A O 1
ATOM 581 N N . GLY A 1 69 ? 9.919 3.642 -7.057 1.00 98.00 69 GLY A N 1
ATOM 582 C CA . GLY A 1 69 ? 9.729 5.080 -6.876 1.00 98.00 69 GLY A CA 1
ATOM 583 C C . GLY A 1 69 ? 8.337 5.435 -6.347 1.00 98.00 69 GLY A C 1
ATOM 584 O O . GLY A 1 69 ? 8.226 6.188 -5.378 1.00 98.00 69 GLY A O 1
ATOM 585 N N . GLN A 1 70 ? 7.276 4.846 -6.908 1.00 97.94 70 GLN A N 1
ATOM 586 C CA . GLN A 1 70 ? 5.898 5.075 -6.454 1.00 97.94 70 GLN A CA 1
ATOM 587 C C . GLN A 1 70 ? 5.660 4.569 -5.024 1.00 97.94 70 GLN A C 1
ATOM 589 O O . GLN A 1 70 ? 5.008 5.261 -4.234 1.00 97.94 70 GLN A O 1
ATOM 594 N N . VAL A 1 71 ? 6.212 3.407 -4.651 1.00 98.38 71 VAL A N 1
ATOM 595 C CA . VAL A 1 71 ? 6.097 2.870 -3.280 1.00 98.38 71 VAL A CA 1
ATOM 596 C C . VAL A 1 71 ? 6.754 3.819 -2.274 1.00 98.38 71 VAL A C 1
ATOM 598 O O . VAL A 1 71 ? 6.134 4.187 -1.272 1.00 98.38 71 VAL A O 1
ATOM 601 N N . HIS A 1 72 ? 7.987 4.257 -2.542 1.00 98.06 72 HIS A N 1
ATOM 602 C CA . HIS A 1 72 ? 8.726 5.144 -1.639 1.00 98.06 72 HIS A CA 1
ATOM 603 C C . HIS A 1 72 ? 8.108 6.540 -1.550 1.00 98.06 72 HIS A C 1
ATOM 605 O O . HIS A 1 72 ? 7.905 7.048 -0.446 1.00 98.06 72 HIS A O 1
ATOM 611 N N . LYS A 1 73 ? 7.704 7.116 -2.686 1.00 97.94 73 LYS A N 1
ATOM 612 C CA . LYS A 1 73 ? 6.987 8.393 -2.717 1.00 97.94 73 LYS A CA 1
ATOM 613 C C . LYS A 1 73 ? 5.703 8.333 -1.892 1.00 97.94 73 LYS A C 1
ATOM 615 O O . LYS A 1 73 ? 5.420 9.254 -1.134 1.00 97.94 73 LYS A O 1
ATOM 620 N N . THR A 1 74 ? 4.949 7.237 -1.990 1.00 97.69 74 THR A N 1
ATOM 621 C CA . THR A 1 74 ? 3.725 7.037 -1.199 1.00 97.69 74 THR A CA 1
ATOM 622 C C . THR A 1 74 ? 4.033 6.925 0.295 1.00 97.69 74 THR A C 1
ATOM 624 O O . THR A 1 74 ? 3.325 7.514 1.113 1.00 97.69 74 THR A O 1
ATOM 627 N N . LYS A 1 75 ? 5.099 6.207 0.670 1.00 97.50 75 LYS A N 1
ATOM 628 C CA . LYS A 1 75 ? 5.552 6.112 2.066 1.00 97.50 75 LYS A CA 1
ATOM 629 C C . LYS A 1 75 ? 5.854 7.494 2.657 1.00 97.50 75 LYS A C 1
ATOM 631 O O . LYS A 1 75 ? 5.368 7.800 3.744 1.00 97.50 75 LYS A O 1
ATOM 636 N N . GLU A 1 76 ? 6.609 8.319 1.936 1.00 97.81 76 GLU A N 1
ATOM 637 C CA . GLU A 1 76 ? 6.968 9.677 2.365 1.00 97.81 76 GLU A CA 1
ATOM 638 C C 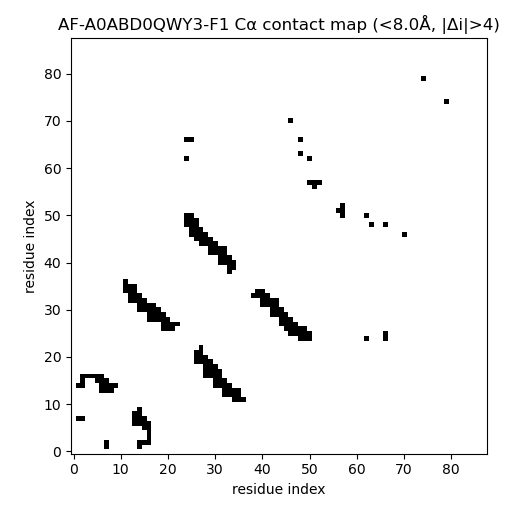. GLU A 1 76 ? 5.754 10.612 2.390 1.00 97.81 76 GLU A C 1
ATOM 640 O O . GLU A 1 76 ? 5.518 11.290 3.388 1.00 97.81 76 GLU A O 1
ATOM 645 N N . GLN A 1 77 ? 4.936 10.599 1.333 1.00 97.56 77 GLN A N 1
ATOM 646 C CA . GLN A 1 77 ? 3.756 11.457 1.193 1.00 97.56 77 GLN A CA 1
ATOM 647 C C . GLN A 1 77 ? 2.770 11.300 2.356 1.00 97.56 77 GLN A C 1
ATOM 649 O O . GLN A 1 77 ? 2.164 12.280 2.787 1.00 97.56 77 GLN A O 1
ATOM 654 N N . PHE A 1 78 ? 2.593 10.076 2.857 1.00 96.50 78 PHE A N 1
ATOM 655 C CA . PHE A 1 78 ? 1.699 9.794 3.980 1.00 96.50 78 PHE A CA 1
ATOM 656 C C . PHE A 1 78 ? 2.428 9.691 5.326 1.00 96.50 78 PHE A C 1
ATOM 658 O O . PHE A 1 78 ? 1.816 9.236 6.291 1.00 96.50 78 PHE A O 1
ATOM 665 N N . GLY A 1 79 ? 3.706 10.083 5.402 1.00 95.56 79 GLY A N 1
ATOM 666 C CA . GLY A 1 79 ? 4.475 10.137 6.648 1.00 95.56 79 GLY A CA 1
ATOM 667 C C . GLY A 1 79 ? 4.529 8.802 7.392 1.00 95.56 79 GLY A C 1
ATOM 668 O O . GLY A 1 79 ? 4.284 8.756 8.593 1.00 95.56 79 GLY A O 1
ATOM 669 N N . GLN A 1 80 ? 4.745 7.693 6.677 1.00 95.69 80 GLN A N 1
ATOM 670 C CA . GLN A 1 80 ? 4.741 6.363 7.288 1.00 95.69 80 GLN A CA 1
ATOM 671 C C . GLN A 1 80 ? 6.119 6.010 7.859 1.00 95.69 80 GLN A C 1
ATOM 673 O O . GLN A 1 80 ? 7.059 5.748 7.110 1.00 95.69 80 GLN A O 1
ATOM 678 N N . ASP A 1 81 ? 6.213 5.901 9.184 1.00 93.31 81 ASP A N 1
ATOM 679 C CA . ASP A 1 81 ? 7.454 5.497 9.868 1.00 93.31 81 ASP A CA 1
ATOM 680 C C . ASP A 1 81 ? 7.683 3.977 9.846 1.00 93.31 81 ASP A C 1
ATOM 682 O O . ASP A 1 81 ? 8.808 3.491 9.979 1.00 93.31 81 ASP A O 1
ATOM 686 N N . GLY A 1 82 ? 6.610 3.203 9.655 1.00 94.50 82 GLY A N 1
ATOM 687 C CA . GLY A 1 82 ? 6.654 1.744 9.643 1.00 94.50 82 GLY A CA 1
ATOM 688 C C . GLY A 1 82 ? 7.495 1.153 8.496 1.00 94.50 82 GLY A C 1
ATOM 689 O O . GLY A 1 82 ? 7.698 1.790 7.450 1.00 94.50 82 GLY A O 1
ATOM 690 N N . PRO A 1 83 ? 7.995 -0.086 8.658 1.00 97.69 83 PRO A N 1
ATOM 691 C CA . PRO A 1 83 ? 8.687 -0.791 7.585 1.00 97.69 83 PRO A CA 1
ATOM 692 C C . PRO A 1 83 ? 7.729 -1.120 6.433 1.00 97.69 83 PRO A C 1
ATOM 694 O O . PRO A 1 83 ? 6.533 -1.326 6.639 1.00 97.69 83 PRO A O 1
ATOM 697 N N . ILE A 1 84 ? 8.270 -1.211 5.216 1.00 98.38 84 ILE A N 1
ATOM 698 C CA . ILE A 1 84 ? 7.535 -1.743 4.063 1.00 98.38 84 ILE A CA 1
ATOM 699 C C . ILE A 1 84 ? 7.639 -3.267 4.120 1.00 98.38 84 ILE A C 1
ATOM 701 O O . ILE A 1 84 ? 8.741 -3.814 4.116 1.00 98.38 84 ILE A O 1
ATOM 705 N N . THR A 1 85 ? 6.503 -3.957 4.175 1.00 98.50 85 THR A N 1
ATOM 706 C CA . THR A 1 85 ? 6.459 -5.418 4.051 1.00 98.50 85 THR A CA 1
ATOM 707 C C . THR A 1 85 ? 6.461 -5.806 2.575 1.00 98.50 85 THR A C 1
ATOM 709 O O . THR A 1 85 ? 5.602 -5.357 1.821 1.00 98.50 85 THR A O 1
ATOM 712 N N . VAL A 1 86 ? 7.412 -6.651 2.174 1.00 98.44 86 VAL A N 1
ATOM 713 C CA . VAL A 1 86 ? 7.573 -7.144 0.797 1.00 98.44 86 VAL A CA 1
ATOM 714 C C . VAL A 1 86 ? 7.448 -8.665 0.796 1.00 98.44 86 VAL A C 1
ATOM 716 O O . VAL A 1 86 ? 7.945 -9.325 1.707 1.00 98.44 86 VAL A O 1
ATOM 719 N N . HIS A 1 87 ? 6.785 -9.217 -0.217 1.00 98.06 87 HIS A N 1
ATOM 720 C CA . HIS A 1 87 ? 6.694 -10.657 -0.455 1.00 98.06 87 HIS A CA 1
ATOM 721 C C . HIS A 1 87 ? 6.570 -10.936 -1.964 1.00 98.06 87 HIS A C 1
ATOM 723 O O . HIS A 1 87 ? 6.284 -10.018 -2.736 1.00 98.06 87 HIS A O 1
ATOM 729 N N . CYS A 1 88 ? 6.750 -12.196 -2.362 1.00 95.38 88 CYS A N 1
ATOM 730 C CA . CYS A 1 88 ? 6.491 -12.718 -3.704 1.00 95.38 88 CYS A CA 1
ATOM 731 C C . CYS A 1 88 ? 5.761 -14.062 -3.636 1.00 95.38 88 CYS A C 1
ATOM 733 O O . CYS A 1 88 ? 5.731 -14.656 -2.531 1.00 95.38 88 CYS A O 1
#

InterPro domains:
  IPR000242 Tyrosine-specific protein phosphatase, P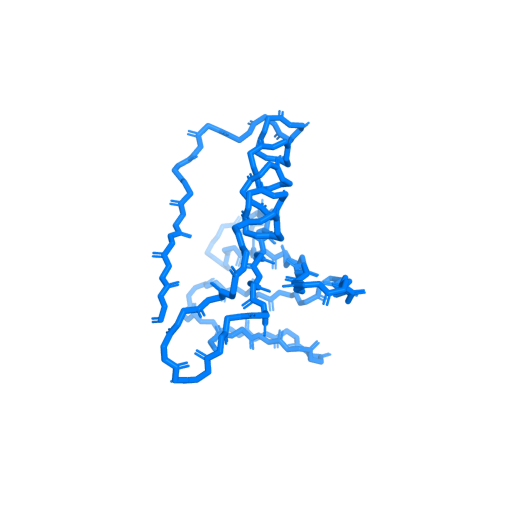TPase domain [PF00102] (1-88)
  IPR000242 Tyrosine-specific protein phosphatase, PTPase domain [PR00700] (42-59)
  IPR000242 Tyrosine-specific protein phosphatase, PTPase domain [PR00700] (83-88)
  IPR000242 Tyrosine-specific protein phosphatase, PTPase domain [PS50055] (1-88)
  IPR029021 Protein-tyrosine phosphatase-like [G3DSA:3.90.190.10] (1-88)
  IPR029021 Protein-tyrosine phosphatase-like [SSF52799] (1-88)

Radius of gyration: 14.91 Å; Cα contacts (8 Å, |Δi|>4): 112; chains: 1; bounding box: 31×29×41 Å

Foldseek 3Di:
DADDPAWDDDPQKIKGWDDWDDDPFWIWTWIWIAGNVPRDIDIDIDIGGDPADPDDGDPDCVSVVVSVVVVVCVCVVVVPPDDDDDDD